Protein AF-A0A6G1RCJ3-F1 (afdb_monomer_lite)

Radius of gyration: 14.5 Å; chains: 1; bounding box: 41×29×39 Å

Secondary structure (DSSP, 8-state):
----THHHHHHHHHHHTTTTTT-----HHHHHHHHHSTTT-HHHHHHHHHHHS-HHHHTTGGGSPPPPHHHHHHHHHHHHHHHHHHHHTSS-HHHHHHHTT--THHHHHH-SS-HHHHS-GGGS-HHHHHHHHHHHHHH-

Foldseek 3Di:
DPDLPLLVVLLVLCCVCCVQLVADDRDSVLSLVCLQPVQPRPNNLSLLQSLLDDSVCRVVVVVDDRDHLVRSQVSLLVVLQVLLVQLVVDPHSCVSCVVQLHHSVLCVVCDNDHVCVPDGSNPDDSSNNSSSSSRSSSRD

InterPro domains:
  IPR040214 Uncharacterized bromodomain-containing protein 10 [PTHR31095] (1-140)
  IPR056522 Uncharacterized bromodomain-containing protein 10, helical domain [PF23450] (6-139)

Sequence (140 aa):
METMWEIPAIGHFLCLAQQILNLPEIVFYELERCLLMPQCNVFLSKIMTSLLSPPHRRSTLHRRPTLSYRSWEAALRQKVQHWYTVVGQTDNPNSSAEKLGLCPQFFKVLGEVNPLEEKPFHELPFYQKVWLLKGLCDFV

Organism: NCBI:txid2861861

Structure (mmCIF, N/CA/C/O backbone):
data_AF-A0A6G1RCJ3-F1
#
_entry.id   AF-A0A6G1RCJ3-F1
#
loop_
_atom_site.group_PDB
_atom_site.id
_atom_site.type_symbol
_atom_site.label_atom_id
_atom_site.label_alt_id
_atom_site.label_comp_id
_atom_site.label_asym_id
_atom_site.label_entity_id
_atom_site.label_seq_id
_atom_site.pdbx_PDB_ins_code
_atom_site.Cartn_x
_atom_site.Cartn_y
_atom_site.Cartn_z
_atom_site.occupancy
_atom_site.B_iso_or_equiv
_atom_site.auth_seq_id
_atom_site.auth_comp_id
_atom_site.auth_asym_id
_atom_site.auth_atom_id
_atom_site.pdbx_PDB_model_num
ATOM 1 N N . MET A 1 1 ? -21.319 0.478 -8.647 1.00 47.25 1 MET A N 1
ATOM 2 C CA . MET A 1 1 ? -19.854 0.580 -8.524 1.00 47.25 1 MET A CA 1
ATOM 3 C C . MET A 1 1 ? -19.591 2.018 -8.119 1.00 47.25 1 MET A C 1
ATOM 5 O O . MET A 1 1 ? -19.835 2.900 -8.930 1.00 47.25 1 MET A O 1
ATOM 9 N N . GLU A 1 2 ? -19.283 2.275 -6.847 1.00 58.97 2 GLU A N 1
ATOM 10 C CA . GLU A 1 2 ? -18.823 3.610 -6.444 1.00 58.97 2 GLU A CA 1
ATOM 11 C C . GLU A 1 2 ? -17.524 3.909 -7.203 1.00 58.97 2 GLU A C 1
ATOM 13 O O . GLU A 1 2 ? -16.704 3.014 -7.417 1.00 58.97 2 GLU A O 1
ATOM 18 N N . THR A 1 3 ? -17.375 5.133 -7.699 1.00 70.06 3 THR A N 1
ATOM 19 C CA . THR A 1 3 ? -16.201 5.553 -8.473 1.00 70.06 3 THR A CA 1
ATOM 20 C C . THR A 1 3 ? -14.939 5.461 -7.615 1.00 70.06 3 THR A C 1
ATOM 22 O O . THR A 1 3 ? -14.844 6.155 -6.606 1.00 70.06 3 THR A O 1
ATOM 25 N N . MET A 1 4 ? -13.973 4.633 -8.021 1.00 86.31 4 MET A N 1
ATOM 26 C CA . MET A 1 4 ? -12.714 4.415 -7.299 1.00 86.31 4 MET A CA 1
ATOM 27 C C . MET A 1 4 ? -11.625 5.367 -7.806 1.00 86.31 4 MET A C 1
ATOM 29 O O . MET A 1 4 ? -10.762 4.990 -8.600 1.00 86.31 4 MET A O 1
ATOM 33 N N . TRP A 1 5 ? -11.699 6.627 -7.377 1.00 91.50 5 TRP A N 1
ATOM 34 C CA . TRP A 1 5 ? -10.781 7.699 -7.789 1.00 91.50 5 TRP A CA 1
ATOM 35 C C . TRP A 1 5 ? -9.335 7.484 -7.320 1.00 91.50 5 TRP A C 1
ATOM 37 O O . TRP A 1 5 ? -8.407 8.105 -7.836 1.00 91.50 5 TRP A O 1
ATOM 47 N N . GLU A 1 6 ? -9.118 6.568 -6.382 1.00 94.62 6 GLU A N 1
ATOM 48 C CA . GLU A 1 6 ? -7.803 6.227 -5.856 1.00 94.62 6 GLU A CA 1
ATOM 49 C C . GLU A 1 6 ? -6.928 5.542 -6.910 1.00 94.62 6 GLU A C 1
ATOM 51 O O . GLU A 1 6 ? -5.726 5.782 -6.937 1.00 94.62 6 GLU A O 1
ATOM 56 N N . ILE A 1 7 ? -7.502 4.739 -7.812 1.00 94.44 7 ILE A N 1
ATOM 57 C CA . ILE A 1 7 ? -6.744 4.062 -8.876 1.00 94.44 7 ILE A CA 1
ATOM 58 C C . ILE A 1 7 ? -6.084 5.065 -9.828 1.00 94.44 7 ILE A C 1
ATOM 60 O O . ILE A 1 7 ? -4.861 4.996 -9.989 1.00 94.44 7 ILE A O 1
ATOM 64 N N . PRO A 1 8 ? -6.818 6.013 -10.449 1.00 94.06 8 PRO A N 1
ATOM 65 C CA . PRO A 1 8 ? -6.182 6.996 -11.311 1.00 94.06 8 PRO A CA 1
ATOM 66 C C . PRO A 1 8 ? -5.205 7.894 -10.544 1.00 94.06 8 PRO A C 1
ATOM 68 O O . PRO A 1 8 ? -4.164 8.247 -11.096 1.00 94.06 8 PRO A O 1
ATOM 71 N N . ALA A 1 9 ? -5.476 8.206 -9.271 1.00 94.88 9 ALA A N 1
ATOM 72 C CA . ALA A 1 9 ? -4.553 8.967 -8.429 1.00 94.88 9 ALA A CA 1
ATOM 73 C C . ALA A 1 9 ? -3.231 8.215 -8.177 1.00 94.88 9 ALA A C 1
ATOM 75 O O . ALA A 1 9 ? -2.159 8.793 -8.358 1.00 94.88 9 ALA A O 1
ATOM 76 N N . ILE A 1 10 ? -3.296 6.922 -7.829 1.00 96.88 10 ILE A N 1
ATOM 77 C CA . ILE A 1 10 ? -2.122 6.047 -7.695 1.00 96.88 10 ILE A CA 1
ATOM 78 C C . ILE A 1 10 ? -1.356 6.001 -9.017 1.00 96.88 10 ILE A C 1
ATOM 80 O O . ILE A 1 10 ? -0.151 6.231 -9.029 1.00 96.88 10 ILE A O 1
ATOM 84 N N . GLY A 1 11 ? -2.040 5.725 -10.131 1.00 96.19 11 GLY A N 1
ATOM 85 C CA . GLY A 1 11 ? -1.405 5.632 -11.445 1.00 96.19 11 GLY A CA 1
ATOM 86 C C . GLY A 1 11 ? -0.667 6.917 -11.816 1.00 96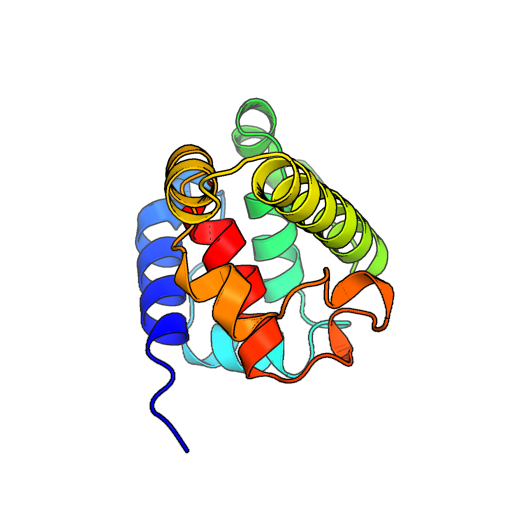.19 11 GLY A C 1
ATOM 87 O O . GLY A 1 11 ? 0.504 6.871 -12.181 1.00 96.19 11 GLY A O 1
ATOM 88 N N . HIS A 1 12 ? -1.312 8.070 -11.629 1.00 96.12 12 HIS A N 1
ATOM 89 C CA . HIS A 1 12 ? -0.706 9.375 -11.879 1.00 96.12 12 HIS A CA 1
ATOM 90 C C . HIS A 1 12 ? 0.527 9.627 -10.999 1.00 96.12 12 HIS A C 1
ATOM 92 O O . HIS A 1 12 ? 1.570 10.035 -11.510 1.00 96.12 12 HIS A O 1
ATOM 98 N N . PHE A 1 13 ? 0.449 9.329 -9.698 1.00 96.75 13 PHE A N 1
ATOM 99 C CA . PHE A 1 13 ? 1.603 9.428 -8.804 1.00 96.75 13 PHE A CA 1
ATOM 100 C C . PHE A 1 13 ? 2.761 8.534 -9.263 1.00 96.75 13 PHE A C 1
ATOM 102 O O . PHE A 1 13 ? 3.892 9.005 -9.367 1.00 96.75 13 PHE A O 1
ATOM 109 N N . LEU A 1 14 ? 2.490 7.263 -9.575 1.00 96.69 14 LEU A N 1
ATOM 110 C CA . LEU A 1 14 ? 3.521 6.321 -10.013 1.00 96.69 14 LEU A CA 1
ATOM 111 C C . LEU A 1 14 ? 4.179 6.773 -11.325 1.00 96.69 14 LEU A C 1
ATOM 113 O O . LEU A 1 14 ? 5.391 6.622 -11.457 1.00 96.69 14 LEU A O 1
ATOM 117 N N . CYS A 1 15 ? 3.422 7.375 -12.253 1.00 95.88 15 CYS A N 1
ATOM 118 C CA . CYS A 1 15 ? 3.976 7.992 -13.462 1.00 95.88 15 CYS A CA 1
ATOM 119 C C . CYS A 1 15 ? 4.944 9.135 -13.124 1.00 95.88 15 CYS A C 1
ATOM 121 O O . CYS A 1 15 ? 6.061 9.173 -13.639 1.00 95.88 15 CYS A O 1
ATOM 123 N N . LEU A 1 16 ? 4.541 10.054 -12.239 1.00 95.69 16 LEU A N 1
ATOM 124 C CA . LEU A 1 16 ? 5.373 11.194 -11.836 1.00 95.69 16 LEU A CA 1
ATOM 125 C C . LEU A 1 16 ? 6.630 10.754 -11.072 1.00 95.69 16 LEU A C 1
ATOM 127 O O . LEU A 1 16 ? 7.712 11.303 -11.270 1.00 95.69 16 LEU A O 1
ATOM 131 N N . ALA A 1 17 ? 6.498 9.743 -10.217 1.00 94.06 17 ALA A N 1
ATOM 132 C CA . ALA A 1 17 ? 7.571 9.240 -9.369 1.00 94.06 17 ALA A CA 1
ATOM 133 C C . ALA A 1 17 ? 8.416 8.136 -10.034 1.00 94.06 17 ALA A C 1
ATOM 135 O O . ALA A 1 17 ? 9.347 7.624 -9.409 1.00 94.06 17 ALA A O 1
ATOM 136 N N . GLN A 1 18 ? 8.134 7.774 -11.292 1.00 92.75 18 GLN A N 1
ATOM 137 C CA . GLN A 1 18 ? 8.687 6.594 -11.967 1.00 92.75 18 GLN A CA 1
ATOM 138 C C . GLN A 1 18 ? 10.218 6.523 -11.903 1.00 92.75 18 GLN A C 1
ATOM 140 O O . GLN A 1 18 ? 10.777 5.473 -11.583 1.00 92.75 18 GLN A O 1
ATOM 145 N N . GLN A 1 19 ? 10.904 7.640 -12.166 1.00 89.94 19 GLN A N 1
ATOM 146 C CA . GLN A 1 19 ? 12.370 7.696 -12.148 1.00 89.94 19 GLN A CA 1
ATOM 147 C C . GLN A 1 19 ? 12.938 7.506 -10.736 1.00 89.94 19 GLN A C 1
ATOM 149 O O . GLN A 1 19 ? 13.851 6.707 -10.536 1.00 89.94 19 GLN A O 1
ATOM 154 N N . ILE A 1 20 ? 12.374 8.203 -9.747 1.00 90.25 20 ILE A N 1
ATOM 155 C CA . ILE A 1 20 ? 12.843 8.172 -8.351 1.00 90.25 20 ILE A CA 1
ATOM 156 C C . ILE A 1 20 ? 12.571 6.801 -7.717 1.00 90.25 20 ILE A C 1
ATOM 158 O O . ILE A 1 20 ? 13.372 6.295 -6.930 1.00 90.25 20 ILE A O 1
ATOM 162 N N . LEU A 1 21 ? 11.451 6.182 -8.088 1.00 91.31 21 LEU A N 1
ATOM 163 C CA . LEU A 1 21 ? 11.044 4.859 -7.635 1.00 91.31 21 LEU A CA 1
ATOM 164 C C . LEU A 1 21 ? 11.627 3.725 -8.495 1.00 91.31 21 LEU A C 1
ATOM 166 O O . LEU A 1 21 ? 11.394 2.558 -8.184 1.00 91.31 21 LEU A O 1
ATOM 170 N N . ASN A 1 22 ? 12.399 4.021 -9.544 1.00 89.88 22 ASN A N 1
ATOM 171 C CA . ASN A 1 22 ? 12.962 3.013 -10.448 1.00 89.88 22 ASN A CA 1
ATOM 172 C C . ASN A 1 22 ? 11.889 2.016 -10.951 1.00 89.88 22 ASN A C 1
ATOM 174 O O . ASN A 1 22 ? 12.066 0.794 -10.899 1.00 89.88 22 ASN A O 1
ATOM 178 N N . LEU A 1 23 ? 10.739 2.551 -11.365 1.00 91.44 23 LEU A N 1
ATOM 179 C CA . LEU A 1 23 ? 9.590 1.780 -11.838 1.00 91.44 23 LEU A CA 1
ATOM 180 C C . LEU A 1 23 ? 9.634 1.592 -13.363 1.00 91.44 23 LEU A C 1
ATOM 182 O O . LEU A 1 23 ? 10.205 2.425 -14.070 1.00 91.44 23 LEU A O 1
ATOM 186 N N . PRO A 1 24 ? 9.039 0.501 -13.885 1.00 87.69 24 PRO A N 1
ATOM 187 C CA . PRO A 1 24 ? 8.760 0.385 -15.314 1.00 87.69 24 PRO A CA 1
ATOM 188 C C . PRO A 1 24 ? 7.698 1.407 -15.745 1.00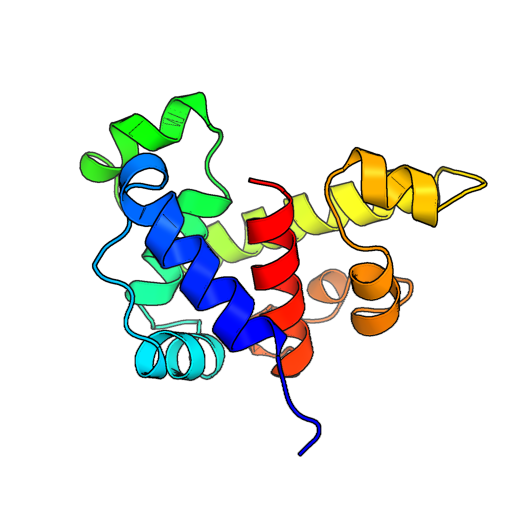 87.69 24 PRO A C 1
ATOM 190 O O . PRO A 1 24 ? 7.091 2.063 -14.900 1.00 87.69 24 PRO A O 1
ATOM 193 N N . GLU A 1 25 ? 7.445 1.482 -17.052 1.00 91.12 25 GLU A N 1
ATOM 194 C CA . GLU A 1 25 ? 6.306 2.225 -17.595 1.00 91.12 25 GLU A CA 1
ATOM 195 C C . GLU A 1 25 ? 5.002 1.812 -16.898 1.00 91.12 25 GLU A C 1
ATOM 197 O O . GLU A 1 25 ? 4.709 0.621 -16.742 1.00 91.12 25 GLU A O 1
ATOM 202 N N . ILE A 1 26 ? 4.244 2.804 -16.434 1.00 92.25 26 ILE A N 1
ATOM 203 C CA . ILE A 1 26 ? 2.994 2.583 -15.711 1.00 92.25 26 ILE A CA 1
ATOM 204 C C . ILE A 1 26 ? 1.844 2.481 -16.702 1.00 92.25 26 ILE A C 1
ATOM 206 O O . ILE A 1 26 ? 1.476 3.444 -17.373 1.00 92.25 26 ILE A O 1
ATOM 210 N N . VAL A 1 27 ? 1.230 1.305 -16.740 1.00 88.62 27 VAL A N 1
ATOM 211 C CA . VAL A 1 27 ? 0.097 1.016 -17.609 1.00 88.62 27 VAL A CA 1
ATOM 212 C C . VAL A 1 27 ? -1.164 0.885 -16.752 1.00 88.62 27 VAL A C 1
ATOM 214 O O . VAL A 1 27 ? -1.279 -0.025 -15.934 1.00 88.62 27 VAL A O 1
ATOM 217 N N . PHE A 1 28 ? -2.127 1.799 -16.917 1.00 85.81 28 PHE A N 1
ATOM 218 C CA . PHE A 1 28 ? -3.286 1.913 -16.013 1.00 85.81 28 PHE A CA 1
ATOM 219 C C . PHE A 1 28 ? -4.143 0.640 -15.953 1.00 85.81 28 PHE A C 1
ATOM 221 O O . PHE A 1 28 ? -4.519 0.215 -14.864 1.00 85.81 28 PHE A O 1
ATOM 228 N N . TYR A 1 29 ? -4.385 -0.030 -17.085 1.00 86.94 29 TYR A N 1
ATOM 229 C CA . TYR A 1 29 ? -5.129 -1.297 -17.070 1.00 86.94 29 TYR A CA 1
ATOM 230 C C . TYR A 1 29 ? -4.363 -2.408 -16.327 1.00 86.94 29 TYR A C 1
ATOM 232 O O . TYR A 1 29 ? -4.966 -3.311 -15.744 1.00 86.94 29 TYR A O 1
ATOM 240 N N . GLU A 1 30 ? -3.024 -2.366 -16.324 1.00 89.75 30 GLU A N 1
ATOM 241 C CA . GLU A 1 30 ? -2.215 -3.321 -15.566 1.00 89.75 30 GLU A CA 1
ATOM 242 C C . GLU A 1 30 ? -2.245 -3.036 -14.070 1.00 89.75 30 GLU A C 1
ATOM 244 O O . GLU A 1 30 ? -2.199 -3.986 -13.291 1.00 89.75 30 GLU A O 1
ATOM 249 N N . LEU A 1 31 ? -2.372 -1.768 -13.668 1.00 91.25 31 LEU A N 1
ATOM 250 C CA . LEU A 1 31 ? -2.516 -1.372 -12.268 1.00 91.25 31 LEU A CA 1
ATOM 251 C C . LEU A 1 31 ? -3.787 -1.961 -11.640 1.00 91.25 31 LEU A C 1
ATOM 253 O O . LEU A 1 31 ? -3.737 -2.512 -10.544 1.00 91.25 31 LEU A O 1
ATOM 257 N N . GLU A 1 32 ? -4.916 -1.918 -12.345 1.00 91.56 32 GLU A N 1
ATOM 258 C CA . GLU A 1 32 ? -6.156 -2.542 -11.865 1.00 91.56 32 GLU A CA 1
ATOM 259 C C . GLU A 1 32 ? -6.023 -4.069 -11.815 1.00 91.56 32 GLU A C 1
ATOM 261 O O . GLU A 1 32 ? -6.315 -4.715 -10.803 1.00 91.56 32 GLU A O 1
ATOM 266 N N . ARG A 1 33 ? -5.508 -4.659 -12.902 1.00 92.31 33 ARG A N 1
ATOM 267 C CA . ARG A 1 33 ? -5.349 -6.111 -13.043 1.00 92.31 33 ARG A CA 1
ATOM 268 C C . ARG A 1 33 ? -4.396 -6.701 -12.004 1.00 92.31 33 ARG A C 1
ATOM 270 O O . ARG A 1 33 ? -4.616 -7.817 -11.530 1.00 92.31 33 ARG A O 1
ATOM 277 N N . CYS A 1 34 ? -3.337 -5.981 -11.636 1.00 94.88 34 CYS A N 1
ATOM 278 C CA . CYS A 1 34 ? -2.334 -6.487 -10.705 1.00 94.88 34 CYS A CA 1
ATOM 279 C C . CYS A 1 34 ? -2.868 -6.619 -9.272 1.00 94.88 34 CYS A C 1
ATOM 281 O O . CYS A 1 34 ? -2.465 -7.536 -8.558 1.00 94.88 34 CYS A O 1
ATOM 283 N N . LEU A 1 35 ? -3.837 -5.786 -8.884 1.00 94.88 35 LEU A N 1
ATOM 284 C CA . LEU A 1 35 ? -4.505 -5.847 -7.582 1.00 94.88 35 LEU A CA 1
ATOM 285 C C . LEU A 1 35 ? -5.559 -6.967 -7.499 1.00 94.88 35 LEU A C 1
ATOM 287 O O . LEU A 1 35 ? -5.859 -7.453 -6.405 1.00 94.88 35 LEU A O 1
ATOM 291 N N . LEU A 1 36 ? -6.083 -7.430 -8.640 1.00 94.38 36 LEU A N 1
ATOM 292 C CA . LEU A 1 36 ? -6.957 -8.608 -8.703 1.00 94.38 36 LEU A CA 1
ATOM 293 C C . LEU A 1 36 ? -6.181 -9.916 -8.495 1.00 94.38 36 LEU A C 1
ATOM 295 O O . LEU A 1 36 ? -6.685 -10.826 -7.842 1.00 94.38 36 LEU A O 1
ATOM 299 N N . MET A 1 37 ? -4.946 -10.004 -9.003 1.00 94.88 37 MET A N 1
ATOM 300 C CA . MET A 1 37 ? -4.107 -11.212 -8.930 1.00 94.88 37 MET A CA 1
ATOM 301 C C . MET A 1 37 ? -2.704 -10.923 -8.361 1.00 94.88 37 MET A C 1
ATOM 303 O O . MET A 1 37 ? -1.694 -11.131 -9.040 1.00 94.88 37 MET A O 1
ATOM 307 N N . PRO A 1 38 ? -2.594 -10.470 -7.099 1.00 95.81 38 PRO A N 1
ATOM 308 C CA . PRO A 1 38 ? -1.348 -9.911 -6.573 1.00 95.81 38 PRO A CA 1
ATOM 309 C C . PRO A 1 38 ? -0.231 -10.942 -6.344 1.00 95.81 38 PRO A C 1
ATOM 311 O O . PRO A 1 38 ? 0.939 -10.576 -6.293 1.00 95.81 38 PRO A O 1
ATOM 314 N N . GLN A 1 39 ? -0.561 -12.232 -6.217 1.00 96.38 39 GLN A N 1
ATOM 315 C CA . GLN A 1 39 ? 0.408 -13.288 -5.887 1.00 96.38 39 GLN A CA 1
ATOM 316 C C . GLN A 1 39 ? 1.379 -13.635 -7.018 1.00 96.38 39 GLN A C 1
ATOM 318 O O . GLN A 1 39 ? 2.502 -14.057 -6.751 1.00 96.38 39 GLN A O 1
ATOM 323 N N . CYS A 1 40 ? 0.953 -13.473 -8.269 1.00 91.31 40 CYS A N 1
ATOM 324 C CA . CYS A 1 40 ? 1.724 -13.864 -9.450 1.00 91.31 40 CYS A CA 1
ATOM 325 C C . CYS A 1 40 ? 2.102 -12.674 -10.343 1.00 91.31 40 CYS A C 1
ATOM 327 O O . CYS A 1 40 ? 2.733 -12.857 -11.383 1.00 91.31 40 CYS A O 1
ATOM 329 N N . ASN A 1 41 ? 1.733 -11.449 -9.958 1.00 94.75 41 ASN A N 1
ATOM 330 C CA . ASN A 1 41 ? 1.919 -10.283 -10.805 1.00 94.75 41 ASN A CA 1
ATOM 331 C C . ASN A 1 41 ? 3.284 -9.606 -10.572 1.00 94.75 41 ASN A C 1
ATOM 333 O O . ASN A 1 41 ? 3.517 -8.940 -9.563 1.00 94.75 41 ASN A O 1
ATOM 337 N N . VAL A 1 42 ? 4.178 -9.737 -11.556 1.00 93.62 42 VAL A N 1
ATOM 338 C CA . VAL A 1 42 ? 5.534 -9.159 -11.519 1.00 93.62 42 VAL A CA 1
ATOM 339 C C . VAL A 1 42 ? 5.515 -7.626 -11.486 1.00 93.62 42 VAL A C 1
ATOM 341 O O . VAL A 1 42 ? 6.373 -7.020 -10.842 1.00 93.62 42 VAL A O 1
ATOM 344 N N . PHE A 1 43 ? 4.547 -6.989 -12.151 1.00 94.44 43 PHE A N 1
ATOM 345 C CA . PHE A 1 43 ? 4.396 -5.533 -12.149 1.00 94.44 43 PHE A CA 1
ATOM 346 C C . PHE A 1 43 ? 4.087 -5.013 -10.737 1.00 94.44 43 PHE A C 1
ATOM 348 O O . PHE A 1 43 ? 4.800 -4.137 -10.244 1.00 94.44 43 PHE A O 1
ATOM 355 N N . LEU A 1 44 ? 3.143 -5.639 -10.024 1.00 96.56 44 LEU A N 1
ATOM 356 C CA . LEU A 1 44 ? 2.879 -5.311 -8.620 1.00 96.56 44 LEU A CA 1
ATOM 357 C C . LEU A 1 44 ? 4.102 -5.572 -7.738 1.00 96.56 44 LEU A C 1
ATOM 359 O O . LEU A 1 44 ? 4.451 -4.721 -6.926 1.00 96.56 44 LEU A O 1
ATOM 363 N N . SER A 1 45 ? 4.800 -6.698 -7.915 1.00 96.00 45 SER A N 1
ATOM 364 C CA . SER A 1 45 ? 6.028 -6.971 -7.156 1.00 96.00 45 SER A CA 1
ATOM 365 C C . SER A 1 45 ? 7.077 -5.869 -7.323 1.00 96.00 45 SER A C 1
ATOM 367 O O . SER A 1 45 ? 7.716 -5.499 -6.338 1.00 96.00 45 SER A O 1
ATOM 369 N N . LYS A 1 46 ? 7.250 -5.301 -8.526 1.00 95.00 46 LYS A N 1
ATOM 370 C CA . LYS A 1 46 ? 8.160 -4.163 -8.761 1.00 95.00 46 LYS A CA 1
ATOM 371 C C . LYS A 1 46 ? 7.709 -2.910 -8.009 1.00 95.00 46 LYS A C 1
ATOM 373 O O . LYS A 1 46 ? 8.527 -2.310 -7.312 1.00 95.00 46 LYS A O 1
ATOM 378 N N . ILE A 1 47 ? 6.421 -2.569 -8.097 1.00 96.00 47 ILE A N 1
ATOM 379 C CA . ILE A 1 47 ? 5.832 -1.431 -7.377 1.00 96.00 47 ILE A CA 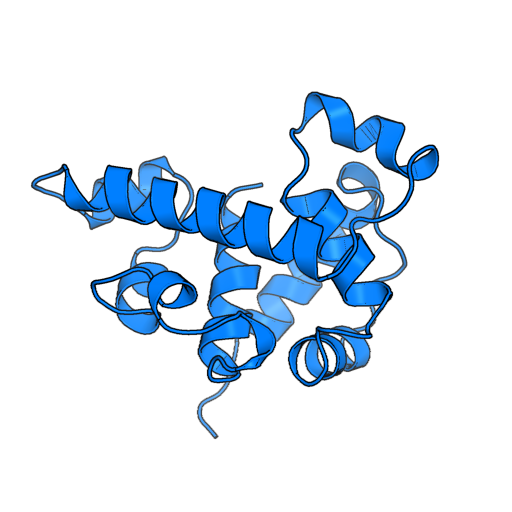1
ATOM 380 C C . ILE A 1 47 ? 6.041 -1.591 -5.867 1.00 96.00 47 ILE A C 1
ATOM 382 O O . ILE A 1 47 ? 6.653 -0.732 -5.235 1.00 96.00 47 ILE A O 1
ATOM 386 N N . MET A 1 48 ? 5.630 -2.725 -5.298 1.00 97.38 48 MET A N 1
ATOM 387 C CA . MET A 1 48 ? 5.725 -2.985 -3.859 1.00 97.38 48 MET A CA 1
ATOM 388 C C . MET A 1 48 ? 7.174 -3.003 -3.370 1.00 97.38 48 MET A C 1
ATOM 390 O O . MET A 1 48 ? 7.473 -2.438 -2.322 1.00 97.38 48 MET A O 1
ATOM 394 N N . THR A 1 49 ? 8.094 -3.589 -4.145 1.00 96.06 49 THR A N 1
ATOM 395 C CA . THR A 1 49 ? 9.533 -3.559 -3.831 1.00 96.06 49 THR A CA 1
ATOM 396 C C . THR A 1 49 ? 10.037 -2.124 -3.723 1.00 96.06 49 THR A C 1
ATOM 398 O O . THR A 1 49 ? 10.778 -1.813 -2.793 1.00 96.06 49 THR A O 1
ATOM 401 N N . SER A 1 50 ? 9.631 -1.243 -4.638 1.00 95.38 50 SER A N 1
ATOM 402 C CA . SER A 1 50 ? 10.068 0.150 -4.623 1.00 95.38 50 SER A CA 1
ATOM 403 C C . SER A 1 50 ? 9.475 0.952 -3.463 1.00 95.38 50 SER A C 1
ATOM 405 O O . SER A 1 50 ? 10.223 1.542 -2.679 1.00 95.38 50 SER A O 1
ATOM 407 N N . LEU A 1 51 ? 8.148 0.906 -3.298 1.00 96.31 51 LEU A N 1
ATOM 408 C CA . LEU A 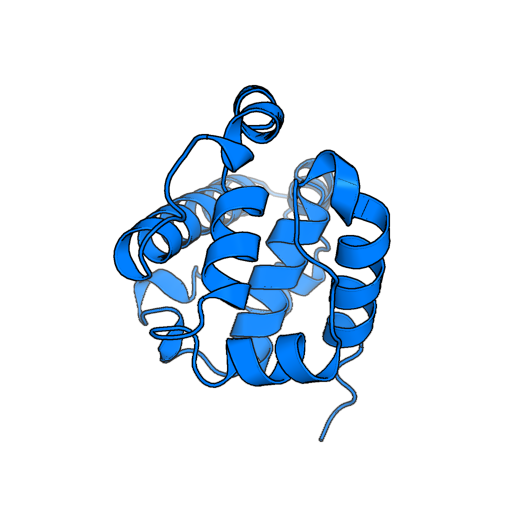1 51 ? 7.431 1.677 -2.278 1.00 96.31 51 LEU A CA 1
ATOM 409 C C . LEU A 1 51 ? 7.832 1.270 -0.849 1.00 96.31 51 LEU A C 1
ATOM 411 O O . LEU A 1 51 ? 7.983 2.124 0.023 1.00 96.31 51 LEU A O 1
ATOM 415 N N . LEU A 1 52 ? 8.054 -0.027 -0.609 1.00 96.00 52 LEU A N 1
ATOM 416 C CA . LEU A 1 52 ? 8.439 -0.555 0.706 1.00 96.00 52 LEU A CA 1
ATOM 417 C C . LEU A 1 52 ? 9.947 -0.468 0.979 1.00 96.00 52 LEU A C 1
ATOM 419 O O . LEU A 1 52 ? 10.379 -0.678 2.115 1.00 96.00 52 LEU A O 1
ATOM 423 N N . SER A 1 53 ? 10.764 -0.161 -0.032 1.00 93.06 53 SER A N 1
ATOM 424 C CA . SER A 1 53 ? 12.201 0.013 0.164 1.00 93.06 53 SER A CA 1
ATOM 425 C C . SER A 1 53 ? 12.514 1.371 0.801 1.00 93.06 53 SER A C 1
ATOM 427 O O . SER A 1 53 ? 11.976 2.393 0.365 1.00 93.06 53 SER A O 1
ATOM 429 N N . PRO A 1 54 ? 13.440 1.425 1.781 1.00 88.56 54 PRO A N 1
ATOM 430 C CA . PRO A 1 54 ? 13.914 2.688 2.338 1.00 88.56 54 PRO A CA 1
ATOM 431 C C . PRO A 1 54 ? 14.473 3.620 1.247 1.00 88.56 54 PRO A C 1
ATOM 433 O O . PRO A 1 54 ? 15.157 3.115 0.349 1.00 88.56 54 PRO A O 1
ATOM 436 N N . PRO A 1 55 ? 14.296 4.955 1.345 1.00 86.50 55 PRO A N 1
ATOM 437 C CA . PRO A 1 55 ? 14.710 5.905 0.304 1.00 86.50 55 PRO A CA 1
ATOM 438 C C . PRO A 1 55 ? 16.163 5.731 -0.161 1.00 86.50 55 PRO A C 1
ATOM 440 O O . PRO A 1 55 ? 16.430 5.635 -1.356 1.00 86.50 55 PRO A O 1
ATOM 443 N N . HIS A 1 56 ? 17.097 5.555 0.779 1.00 85.00 56 HIS A N 1
ATOM 444 C CA . HIS A 1 56 ? 18.525 5.363 0.495 1.00 85.00 56 HIS A CA 1
ATOM 445 C C . HIS A 1 56 ? 18.852 4.069 -0.276 1.00 85.00 56 HIS A C 1
ATOM 447 O O . HIS A 1 56 ? 19.949 3.939 -0.811 1.00 85.00 56 HIS A O 1
ATOM 453 N N . ARG A 1 57 ? 17.933 3.093 -0.335 1.00 84.44 57 ARG A N 1
ATOM 454 C CA . ARG A 1 57 ? 18.115 1.843 -1.096 1.00 84.44 57 ARG A CA 1
ATOM 455 C C . ARG A 1 57 ? 17.478 1.887 -2.484 1.00 84.44 57 ARG A C 1
ATOM 457 O O . ARG A 1 57 ? 17.863 1.070 -3.323 1.00 84.44 57 ARG A O 1
ATOM 464 N N . ARG A 1 58 ? 16.553 2.825 -2.741 1.00 86.12 58 ARG A N 1
ATOM 465 C CA . ARG A 1 58 ? 15.752 2.886 -3.980 1.00 86.12 58 ARG A CA 1
ATOM 466 C C . ARG A 1 58 ? 16.620 3.039 -5.235 1.00 86.12 58 ARG A C 1
ATOM 468 O O . ARG A 1 58 ? 16.410 2.327 -6.212 1.00 86.12 58 ARG A O 1
ATOM 475 N N . SER A 1 59 ? 17.681 3.846 -5.168 1.00 80.19 59 SER A N 1
ATOM 476 C CA . SER A 1 59 ? 18.618 4.076 -6.284 1.00 80.19 59 SER A CA 1
ATOM 477 C C . SER A 1 59 ? 19.348 2.815 -6.768 1.00 80.19 59 SER A C 1
ATOM 479 O O . SER A 1 59 ? 19.779 2.747 -7.916 1.00 80.19 59 SER A O 1
ATOM 481 N N . THR A 1 60 ? 19.467 1.788 -5.920 1.00 84.00 60 THR A N 1
ATOM 482 C CA . THR A 1 60 ? 20.163 0.529 -6.242 1.00 84.00 60 THR A CA 1
ATOM 483 C C . THR A 1 60 ? 19.222 -0.625 -6.585 1.00 84.00 60 THR A C 1
ATOM 485 O O . THR A 1 60 ? 19.689 -1.744 -6.805 1.00 84.00 60 THR A O 1
ATOM 488 N N . LEU A 1 61 ? 17.907 -0.383 -6.652 1.00 85.69 61 LEU A N 1
ATOM 489 C CA . LEU A 1 61 ? 16.914 -1.434 -6.897 1.00 85.69 61 LEU A CA 1
ATOM 490 C C . LEU A 1 61 ? 17.089 -2.128 -8.247 1.00 85.69 61 LEU A C 1
ATOM 492 O O . LEU A 1 61 ? 16.870 -3.33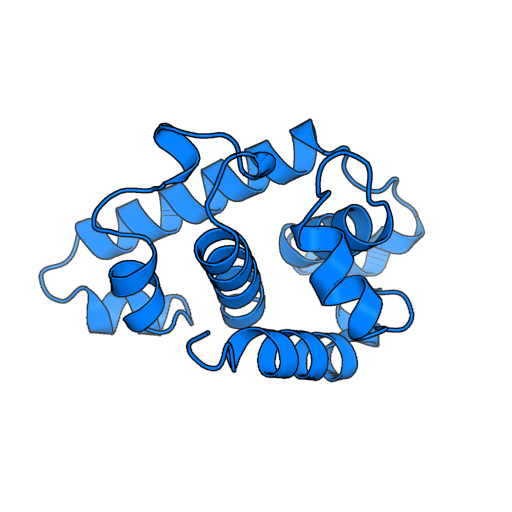0 -8.328 1.00 85.69 61 LEU A O 1
ATOM 496 N N . HIS A 1 62 ? 17.581 -1.425 -9.270 1.00 83.50 62 HIS A N 1
ATOM 497 C CA . HIS A 1 62 ? 17.903 -2.015 -10.575 1.00 83.50 62 HIS A CA 1
ATOM 498 C C . HIS A 1 62 ? 18.957 -3.139 -10.504 1.00 83.50 62 HIS A C 1
ATOM 500 O O . HIS A 1 62 ? 19.080 -3.918 -11.443 1.00 83.50 62 HIS A O 1
ATOM 506 N N . ARG A 1 63 ? 19.713 -3.243 -9.400 1.00 84.50 63 ARG A N 1
ATOM 507 C CA . ARG A 1 63 ? 20.732 -4.285 -9.169 1.00 84.50 63 ARG A CA 1
ATOM 508 C C . ARG A 1 63 ? 20.262 -5.397 -8.234 1.00 84.50 63 ARG A C 1
ATOM 510 O O . ARG A 1 63 ? 21.064 -6.252 -7.866 1.00 84.50 63 ARG A O 1
ATOM 517 N N . ARG A 1 64 ? 19.009 -5.362 -7.775 1.00 83.94 64 ARG A N 1
ATOM 518 C CA . ARG A 1 64 ? 18.477 -6.294 -6.777 1.00 83.94 64 ARG A CA 1
ATOM 519 C C . ARG A 1 64 ? 17.261 -7.038 -7.319 1.00 83.94 64 ARG A C 1
ATOM 521 O O . ARG A 1 64 ? 16.509 -6.482 -8.117 1.00 83.94 64 ARG A O 1
ATOM 528 N N . PRO A 1 65 ? 17.038 -8.284 -6.874 1.00 88.81 65 PRO A N 1
ATOM 529 C CA . PRO A 1 65 ? 15.813 -8.986 -7.209 1.00 88.81 65 PRO A CA 1
ATOM 530 C C . PRO A 1 65 ? 14.605 -8.265 -6.602 1.00 88.81 65 PRO A C 1
ATOM 532 O O . PRO A 1 65 ? 14.665 -7.742 -5.486 1.00 88.81 65 PRO A O 1
ATOM 535 N N . THR A 1 66 ? 13.494 -8.272 -7.335 1.00 93.38 66 THR A N 1
ATOM 536 C CA . THR A 1 66 ? 12.192 -7.852 -6.812 1.00 93.38 66 THR A CA 1
ATOM 537 C C . THR A 1 66 ? 11.772 -8.766 -5.666 1.00 93.38 66 THR A C 1
ATOM 539 O O . THR A 1 66 ? 11.985 -9.979 -5.729 1.00 93.38 66 THR A O 1
ATOM 542 N N . LEU A 1 67 ? 11.135 -8.206 -4.642 1.00 95.50 67 LEU A N 1
ATOM 543 C CA . LEU A 1 67 ? 10.588 -8.975 -3.533 1.00 95.50 67 LEU A CA 1
ATOM 544 C C . LEU A 1 67 ? 9.548 -9.987 -4.037 1.00 95.50 67 LEU A C 1
ATOM 546 O O . LEU A 1 67 ? 8.680 -9.670 -4.858 1.00 95.50 67 LEU A O 1
ATOM 550 N N . SER A 1 68 ? 9.617 -11.208 -3.501 1.00 96.88 68 SER A N 1
ATOM 551 C CA . SER A 1 68 ? 8.560 -12.206 -3.682 1.00 96.88 68 SER A CA 1
ATOM 552 C C . SER A 1 68 ? 7.248 -11.720 -3.057 1.00 96.88 68 SER A C 1
ATOM 554 O O . SER A 1 68 ? 7.283 -10.876 -2.158 1.00 96.88 68 SER A O 1
ATOM 556 N N . TYR A 1 69 ? 6.109 -12.296 -3.467 1.00 97.81 69 TYR A N 1
ATOM 557 C CA . TYR A 1 69 ? 4.805 -11.989 -2.864 1.00 97.81 69 TYR A CA 1
ATOM 558 C C . TYR A 1 69 ? 4.844 -12.033 -1.334 1.00 97.81 69 TYR A C 1
ATOM 560 O O . TYR A 1 69 ? 4.499 -11.062 -0.671 1.00 97.81 69 TYR A O 1
ATOM 568 N N . ARG A 1 70 ? 5.354 -13.134 -0.768 1.00 97.50 70 ARG A N 1
ATOM 569 C CA . ARG A 1 70 ? 5.445 -13.307 0.689 1.00 97.50 70 ARG A CA 1
ATOM 570 C C . ARG A 1 70 ? 6.331 -12.244 1.340 1.00 97.50 70 ARG A C 1
ATOM 572 O O . ARG A 1 70 ? 6.017 -11.766 2.422 1.00 97.50 70 ARG A O 1
ATOM 579 N N . SER A 1 71 ? 7.432 -11.876 0.686 1.00 97.81 71 SER A N 1
ATOM 580 C CA . SER A 1 71 ? 8.388 -10.908 1.226 1.00 97.81 71 SER A CA 1
ATOM 581 C C . SER A 1 71 ? 7.820 -9.491 1.257 1.00 97.81 71 SER A C 1
ATOM 583 O O . SER A 1 71 ? 7.933 -8.822 2.282 1.00 97.81 71 SER A O 1
ATOM 585 N N . TRP A 1 72 ? 7.217 -9.021 0.159 1.00 97.94 72 TRP A N 1
ATOM 586 C CA . TRP A 1 72 ? 6.634 -7.680 0.158 1.00 97.94 72 TRP A CA 1
ATOM 587 C C . TRP A 1 72 ? 5.356 -7.617 0.993 1.00 97.94 72 TRP A C 1
ATOM 589 O O . TRP A 1 72 ? 5.112 -6.594 1.622 1.00 97.94 72 TRP A O 1
ATOM 599 N N . GLU A 1 73 ? 4.565 -8.691 1.058 1.00 98.50 73 GLU A N 1
ATOM 600 C CA . GLU A 1 73 ? 3.338 -8.722 1.863 1.00 98.50 73 GLU A CA 1
ATOM 601 C C . GLU A 1 73 ? 3.650 -8.647 3.360 1.00 98.50 73 GLU A C 1
ATOM 603 O O . GLU A 1 73 ? 3.026 -7.863 4.073 1.00 98.50 73 GLU A O 1
ATOM 608 N N . ALA A 1 74 ? 4.684 -9.356 3.822 1.00 98.38 74 ALA A N 1
ATOM 609 C CA . ALA A 1 74 ? 5.142 -9.255 5.203 1.00 98.38 74 ALA A CA 1
ATOM 610 C C . ALA A 1 74 ? 5.649 -7.841 5.536 1.00 98.38 74 ALA A C 1
ATOM 612 O O . ALA A 1 74 ? 5.325 -7.298 6.594 1.00 98.38 74 ALA A O 1
ATOM 613 N N . ALA A 1 75 ? 6.404 -7.221 4.622 1.00 98.31 75 ALA A N 1
ATOM 614 C CA . ALA A 1 75 ? 6.872 -5.846 4.784 1.00 98.31 75 ALA A CA 1
ATOM 615 C C . ALA A 1 75 ? 5.708 -4.838 4.796 1.00 98.31 75 ALA A C 1
ATOM 617 O O . ALA A 1 75 ? 5.702 -3.923 5.620 1.00 98.31 75 ALA A O 1
ATOM 618 N N . LEU A 1 76 ? 4.697 -5.028 3.941 1.00 98.56 76 LEU A N 1
ATOM 619 C CA . LEU A 1 76 ? 3.467 -4.238 3.959 1.00 98.56 76 LEU A CA 1
ATOM 620 C C . LEU A 1 76 ? 2.738 -4.393 5.298 1.00 98.56 76 LEU A C 1
ATOM 622 O O . LEU A 1 76 ? 2.396 -3.384 5.907 1.00 98.56 76 LEU A O 1
ATOM 626 N N . ARG A 1 77 ? 2.545 -5.625 5.791 1.00 98.50 77 ARG A N 1
ATOM 627 C CA . ARG A 1 77 ? 1.893 -5.883 7.086 1.00 98.50 77 ARG A CA 1
ATOM 628 C C . ARG A 1 77 ? 2.590 -5.123 8.212 1.00 98.50 77 ARG A C 1
ATOM 630 O O . ARG A 1 77 ? 1.922 -4.427 8.968 1.00 98.50 77 ARG A O 1
ATOM 637 N N . GLN A 1 78 ? 3.918 -5.206 8.295 1.00 98.12 78 GLN A N 1
ATOM 638 C CA . GLN A 1 78 ? 4.699 -4.482 9.305 1.00 98.12 78 GLN A CA 1
ATOM 639 C C . GLN A 1 78 ? 4.556 -2.961 9.172 1.00 98.12 78 GLN A C 1
ATOM 641 O O . GLN A 1 78 ? 4.389 -2.262 10.171 1.00 98.12 78 GLN A O 1
ATOM 646 N N . LYS A 1 79 ? 4.599 -2.444 7.939 1.00 98.06 79 LYS A N 1
ATOM 647 C CA . LYS A 1 79 ? 4.460 -1.015 7.649 1.00 98.06 79 LYS A CA 1
ATOM 648 C C . LYS A 1 79 ? 3.102 -0.475 8.096 1.00 98.06 79 LYS A C 1
ATOM 650 O O . LYS A 1 79 ? 3.043 0.539 8.783 1.00 98.06 79 LYS A O 1
ATOM 655 N N . VAL A 1 80 ? 2.034 -1.174 7.727 1.00 98.19 80 VAL A N 1
ATOM 656 C CA . VAL A 1 80 ? 0.659 -0.795 8.060 1.00 98.19 80 VAL A CA 1
ATOM 657 C C . VAL A 1 80 ? 0.435 -0.919 9.564 1.00 98.19 80 VAL A C 1
ATOM 659 O O . VAL A 1 80 ? -0.104 0.007 10.161 1.00 98.19 80 VAL A O 1
ATOM 662 N N . GLN A 1 81 ? 0.944 -1.976 10.209 1.00 98.12 81 GLN A N 1
ATOM 663 C CA . GLN A 1 81 ? 0.868 -2.117 11.666 1.00 98.12 81 GLN A CA 1
ATOM 664 C C . GLN A 1 81 ? 1.472 -0.921 12.398 1.00 98.12 81 GLN A C 1
ATOM 666 O O . GLN A 1 81 ? 0.906 -0.412 13.367 1.00 98.12 81 GLN A O 1
ATOM 671 N N . HIS A 1 82 ? 2.632 -0.464 11.926 1.00 97.25 82 HIS A N 1
ATOM 672 C CA . HIS A 1 82 ? 3.289 0.706 12.482 1.00 97.25 82 HIS A CA 1
ATOM 673 C C . HIS A 1 82 ? 2.413 1.960 12.353 1.00 97.25 82 HIS A C 1
ATOM 675 O O . HIS A 1 82 ? 2.277 2.694 13.328 1.00 97.25 82 HIS A O 1
ATOM 681 N N . TRP A 1 83 ? 1.765 2.179 11.203 1.00 97.69 83 TRP A N 1
ATOM 682 C CA . TRP A 1 83 ? 0.837 3.300 11.026 1.00 97.69 83 TRP A CA 1
ATOM 683 C C . TRP A 1 83 ? -0.346 3.247 12.001 1.00 97.69 83 TRP A C 1
ATOM 685 O O . TRP A 1 83 ? -0.630 4.254 12.646 1.00 97.69 83 TRP A O 1
ATOM 695 N N . TYR A 1 84 ? -0.983 2.083 12.170 1.00 97.50 84 TYR A N 1
ATOM 696 C CA . TYR A 1 84 ? -2.071 1.908 13.145 1.00 97.50 84 TYR A CA 1
ATOM 697 C C . TYR A 1 84 ? -1.607 2.156 14.581 1.00 97.50 84 TYR A C 1
ATOM 699 O O . TYR A 1 84 ? -2.301 2.816 15.348 1.00 97.50 84 TYR A O 1
ATOM 707 N N . THR A 1 85 ? -0.407 1.691 14.934 1.00 96.81 85 THR A N 1
ATOM 708 C CA . THR A 1 85 ? 0.163 1.898 16.272 1.00 96.81 85 THR A CA 1
ATOM 709 C C . THR A 1 85 ? 0.403 3.383 16.547 1.00 96.81 85 THR A C 1
ATOM 711 O O . THR A 1 85 ? 0.020 3.876 17.601 1.00 96.81 85 THR A O 1
ATOM 714 N N . VAL A 1 86 ? 0.995 4.114 15.596 1.00 95.25 86 VAL A N 1
ATOM 715 C CA . VAL A 1 86 ? 1.255 5.556 15.744 1.00 95.25 86 VAL A CA 1
ATOM 716 C C . VAL A 1 86 ? -0.048 6.346 15.865 1.00 95.25 86 VAL A C 1
ATOM 718 O O . VAL A 1 86 ? -0.155 7.219 16.719 1.00 95.25 86 VAL A O 1
ATOM 721 N N . VAL A 1 87 ? -1.048 6.045 15.034 1.00 95.31 87 VAL A N 1
ATOM 722 C CA . VAL A 1 87 ? -2.324 6.775 15.033 1.00 95.31 87 VAL A CA 1
ATOM 723 C C . VAL A 1 87 ? -3.170 6.447 16.268 1.00 95.31 87 VAL A C 1
ATOM 725 O O . VAL A 1 87 ? -3.737 7.359 16.871 1.00 95.31 87 VAL A O 1
ATOM 728 N N . GLY A 1 88 ? -3.197 5.181 16.694 1.00 92.69 88 GLY A N 1
ATOM 729 C CA . GLY A 1 88 ? -3.960 4.712 17.856 1.00 92.69 88 GLY A CA 1
ATOM 730 C C . GLY A 1 88 ? -3.406 5.145 19.219 1.00 92.69 88 GLY A C 1
ATOM 731 O O . GLY A 1 88 ? -4.109 5.048 20.217 1.00 92.69 88 GLY A O 1
ATOM 732 N N . GLN A 1 89 ? -2.168 5.645 19.282 1.00 91.75 89 GLN A N 1
ATOM 733 C CA . GLN A 1 89 ? -1.536 6.135 20.516 1.00 91.75 89 GLN A CA 1
ATOM 734 C C . GLN A 1 89 ? -1.838 7.608 20.830 1.00 91.75 89 GLN A C 1
ATOM 736 O O . GLN A 1 89 ? -1.266 8.163 21.768 1.00 91.75 89 GLN A O 1
ATOM 741 N N . THR A 1 90 ? -2.683 8.272 20.038 1.00 89.62 90 THR A N 1
ATOM 742 C CA . THR A 1 90 ? -2.883 9.723 20.131 1.00 89.62 90 THR A CA 1
ATOM 743 C C . THR A 1 90 ? -4.346 10.102 20.293 1.00 89.62 90 THR A C 1
ATOM 745 O O . THR A 1 90 ? -5.215 9.509 19.662 1.00 89.62 90 THR A O 1
ATOM 748 N N . ASP A 1 91 ? -4.601 11.169 21.053 1.00 88.06 91 ASP A N 1
ATOM 749 C CA . ASP A 1 91 ? -5.950 11.724 21.235 1.00 88.06 91 ASP A CA 1
ATOM 750 C C . ASP A 1 91 ? -6.504 12.387 19.959 1.00 88.06 91 ASP A C 1
ATOM 752 O O . ASP A 1 91 ? -7.696 12.673 19.861 1.00 88.06 91 ASP A O 1
ATOM 756 N N . ASN A 1 92 ? -5.647 12.637 18.957 1.00 92.38 92 ASN A N 1
ATOM 757 C CA . ASN A 1 92 ? -6.033 13.196 17.661 1.00 92.38 92 ASN A CA 1
ATOM 758 C C . ASN A 1 92 ? -5.514 12.335 16.488 1.00 92.38 92 ASN A C 1
ATOM 760 O O . ASN A 1 92 ? -4.495 12.672 15.873 1.00 92.38 92 ASN A O 1
ATOM 764 N N . PRO A 1 93 ? -6.242 11.258 16.132 1.00 90.75 93 PRO A N 1
ATOM 765 C CA . PRO A 1 93 ? -5.876 10.346 15.049 1.00 90.75 93 PRO A CA 1
ATOM 766 C C . PRO A 1 93 ? -5.678 11.026 13.688 1.00 90.75 93 PRO A C 1
ATOM 768 O O . PRO A 1 93 ? -4.784 10.645 12.934 1.00 90.75 93 PRO A O 1
ATOM 771 N N . ASN A 1 94 ? -6.470 12.059 13.375 1.00 93.00 94 ASN A N 1
ATOM 772 C CA . ASN A 1 94 ? -6.389 12.759 12.089 1.00 93.00 94 ASN A CA 1
ATOM 773 C C . ASN A 1 94 ? -5.066 13.518 11.955 1.00 93.00 94 ASN A C 1
ATOM 775 O O . ASN A 1 94 ? -4.372 13.373 10.952 1.00 93.00 94 ASN A O 1
ATOM 779 N N . SER A 1 95 ? -4.680 14.270 12.990 1.00 93.31 95 SER A N 1
ATOM 780 C CA . SER A 1 95 ? -3.400 14.987 12.993 1.00 93.31 95 SER A CA 1
ATOM 781 C C . SER A 1 95 ? -2.210 14.022 12.938 1.00 93.31 95 SER A C 1
ATOM 783 O O . SER A 1 95 ? -1.207 14.305 12.284 1.00 93.31 95 SER A O 1
ATOM 785 N N . SER A 1 96 ? -2.313 12.864 13.590 1.00 94.00 96 SER A N 1
ATOM 786 C CA . SER A 1 96 ? -1.273 11.831 13.546 1.00 94.00 96 SER A CA 1
ATOM 787 C C . SER A 1 96 ? -1.161 11.165 12.173 1.00 94.00 96 SER A C 1
ATOM 789 O O . SER A 1 96 ? -0.047 10.939 11.704 1.00 94.00 96 SER A O 1
ATOM 791 N N . ALA A 1 97 ? -2.287 10.910 11.499 1.00 94.88 97 ALA A N 1
ATOM 792 C CA . ALA A 1 97 ? -2.301 10.415 10.124 1.00 94.88 97 ALA A CA 1
ATOM 793 C C . ALA A 1 97 ? -1.613 11.403 9.168 1.00 94.88 97 ALA A C 1
ATOM 795 O O . ALA A 1 97 ? -0.720 11.010 8.419 1.00 94.88 97 ALA A O 1
ATOM 796 N N . GLU A 1 98 ? -1.940 12.694 9.264 1.00 94.19 98 GLU A N 1
ATOM 797 C CA . GLU A 1 98 ? -1.333 13.746 8.438 1.00 94.19 98 GLU A CA 1
ATOM 798 C C . GLU A 1 98 ? 0.182 13.864 8.654 1.00 94.19 98 GLU A C 1
ATOM 800 O O . GLU A 1 98 ? 0.932 14.016 7.692 1.00 94.19 98 GLU A O 1
ATOM 805 N N . LYS A 1 99 ? 0.664 13.721 9.897 1.00 93.75 99 LYS A N 1
ATOM 806 C CA . LYS A 1 99 ? 2.109 13.700 10.203 1.00 93.75 99 LYS A CA 1
ATOM 807 C C . LYS A 1 99 ? 2.845 12.517 9.569 1.00 93.75 99 LYS A C 1
ATOM 809 O O . LYS A 1 99 ? 4.043 12.617 9.322 1.00 93.75 99 LYS A O 1
ATOM 814 N N . LEU A 1 100 ? 2.148 11.410 9.313 1.00 94.06 100 LEU A N 1
ATOM 815 C CA . LEU A 1 100 ? 2.672 10.268 8.557 1.00 94.06 100 LEU A CA 1
ATOM 816 C C . LEU A 1 100 ? 2.565 10.461 7.034 1.00 94.06 100 LEU A C 1
ATOM 818 O O . LEU A 1 100 ? 3.000 9.582 6.294 1.00 94.06 100 LEU A O 1
ATOM 822 N N . GLY A 1 101 ? 1.970 11.565 6.571 1.00 94.44 101 GLY A N 1
ATOM 823 C CA . GLY A 1 101 ? 1.639 11.808 5.167 1.00 94.44 101 GLY A CA 1
ATOM 824 C C . GLY A 1 101 ? 0.357 11.113 4.703 1.00 94.44 101 GLY A C 1
ATOM 825 O O . GLY A 1 101 ? 0.005 11.208 3.534 1.00 94.44 101 GLY A O 1
ATOM 826 N N . LEU A 1 102 ? -0.365 10.426 5.593 1.00 95.94 102 LEU A N 1
ATOM 827 C CA . LEU A 1 102 ? -1.536 9.625 5.244 1.00 95.94 102 LEU A CA 1
ATOM 828 C C . LEU A 1 102 ? -2.820 10.452 5.308 1.00 95.94 102 LEU A C 1
ATOM 830 O O . LEU A 1 102 ? -3.084 11.170 6.271 1.00 95.94 102 LEU A O 1
ATOM 834 N N . CYS A 1 103 ? -3.684 10.277 4.311 1.00 91.94 103 CYS A N 1
ATOM 835 C CA . CYS A 1 103 ? -5.032 10.837 4.357 1.00 91.94 103 CYS A CA 1
ATOM 836 C C . CYS A 1 103 ? -5.858 10.185 5.488 1.00 91.94 103 CYS A C 1
ATOM 838 O O . CYS A 1 103 ? -5.958 8.958 5.503 1.00 91.94 103 CYS A O 1
ATOM 840 N N . PRO A 1 104 ? -6.545 10.945 6.366 1.00 91.62 104 PRO A N 1
ATOM 841 C CA . PRO A 1 104 ? -7.372 10.373 7.439 1.00 91.62 104 PRO A CA 1
ATOM 842 C C . PRO A 1 104 ? -8.451 9.387 6.963 1.00 91.62 104 PRO A C 1
ATOM 844 O O . PRO A 1 104 ? -8.848 8.478 7.692 1.00 91.62 104 PRO A O 1
ATOM 847 N N . GLN A 1 105 ? -8.908 9.528 5.715 1.00 93.25 105 GLN A N 1
ATOM 848 C CA . GLN A 1 105 ? -9.869 8.616 5.095 1.00 93.25 105 GLN A CA 1
ATOM 849 C C . GLN A 1 105 ? -9.326 7.180 4.960 1.00 93.25 105 GLN A C 1
ATOM 851 O O . GLN A 1 105 ? -10.113 6.238 4.955 1.00 93.25 105 GLN A O 1
ATOM 856 N N . PHE A 1 106 ? -8.000 7.000 4.936 1.00 96.06 106 PHE A N 1
ATOM 857 C CA . PHE A 1 106 ? -7.334 5.695 4.911 1.00 96.06 106 PHE A CA 1
ATOM 858 C C . PHE A 1 106 ? -7.807 4.790 6.055 1.00 96.06 106 PHE A C 1
ATOM 860 O O . PHE A 1 106 ? -8.250 3.669 5.811 1.00 96.06 106 PHE A O 1
ATOM 867 N N . PHE A 1 107 ? -7.787 5.297 7.289 1.00 95.88 107 PHE A N 1
ATOM 868 C CA . PHE A 1 107 ? -8.194 4.535 8.473 1.00 95.88 107 PHE A CA 1
ATOM 869 C C . PHE A 1 107 ? -9.711 4.322 8.521 1.00 95.88 107 PHE A C 1
ATOM 871 O O . PHE A 1 107 ? -10.175 3.267 8.930 1.00 95.88 107 PHE A O 1
ATOM 878 N N . LYS A 1 108 ? -10.507 5.267 8.005 1.00 93.75 108 LYS A N 1
ATOM 879 C CA . LYS A 1 108 ? -11.964 5.075 7.897 1.00 93.75 108 LYS A CA 1
ATOM 880 C C . LYS A 1 108 ? -12.338 3.945 6.935 1.00 93.75 108 LYS A C 1
ATOM 882 O O . LYS A 1 108 ? -13.290 3.221 7.194 1.00 93.75 108 LYS A O 1
ATOM 887 N N . VAL A 1 109 ? -11.616 3.809 5.821 1.00 94.69 109 VAL A N 1
ATOM 888 C CA . VAL A 1 109 ? -11.917 2.803 4.789 1.00 94.69 109 VAL A CA 1
ATOM 889 C C . VAL A 1 109 ? -11.359 1.424 5.144 1.00 94.69 109 VAL A C 1
ATOM 891 O O . VAL A 1 109 ? -11.996 0.406 4.860 1.00 94.69 109 VAL A O 1
ATOM 894 N N . LEU A 1 110 ? -10.168 1.369 5.743 1.00 96.25 110 LEU A N 1
ATOM 895 C CA . LEU A 1 110 ? -9.553 0.101 6.135 1.00 96.25 110 LEU A CA 1
ATOM 896 C C . LEU A 1 110 ? -10.100 -0.455 7.457 1.00 96.25 110 LEU A C 1
ATOM 898 O O . LEU A 1 110 ? -10.052 -1.670 7.636 1.00 96.25 110 LEU A O 1
ATOM 902 N N . GLY A 1 111 ? -10.682 0.396 8.305 1.00 94.56 111 GLY A N 1
ATOM 903 C CA . GLY A 1 111 ? -11.276 0.024 9.585 1.00 94.56 111 GLY A CA 1
ATOM 904 C C . GLY A 1 111 ? -10.420 0.445 10.779 1.00 94.56 111 GLY A C 1
ATOM 905 O O . GLY A 1 111 ? -9.361 1.047 10.636 1.00 94.56 111 GLY A O 1
ATOM 906 N N . GLU A 1 112 ? -10.898 0.137 11.983 1.00 91.56 112 GLU A N 1
ATOM 907 C CA . GLU A 1 112 ? -10.227 0.520 13.237 1.00 91.56 112 GLU A CA 1
ATOM 908 C C . GLU A 1 112 ? -8.945 -0.283 13.504 1.00 91.56 112 GLU A C 1
ATOM 910 O O . GLU A 1 112 ? -8.059 0.178 14.222 1.00 91.56 112 GLU A O 1
ATOM 915 N N . VAL A 1 113 ? -8.831 -1.466 12.897 1.00 94.19 113 VAL A N 1
ATOM 916 C CA . VAL A 1 113 ? -7.700 -2.386 13.049 1.00 94.19 113 VAL A CA 1
ATOM 917 C C . VAL A 1 113 ? -7.033 -2.655 11.707 1.00 94.19 113 VAL A C 1
ATOM 919 O O . VAL A 1 113 ? -7.645 -2.521 10.647 1.00 94.19 113 VAL A O 1
ATOM 922 N N . ASN A 1 114 ? -5.765 -3.063 11.744 1.00 97.19 114 ASN A N 1
ATOM 923 C CA . ASN A 1 114 ? -5.027 -3.403 10.537 1.00 97.19 114 ASN A CA 1
ATOM 924 C C . ASN A 1 114 ? -5.659 -4.631 9.844 1.00 97.19 114 ASN A C 1
ATOM 926 O O . ASN A 1 114 ? -5.552 -5.740 10.370 1.00 97.19 114 ASN A O 1
ATOM 930 N N . PRO A 1 115 ? -6.228 -4.497 8.627 1.00 97.56 11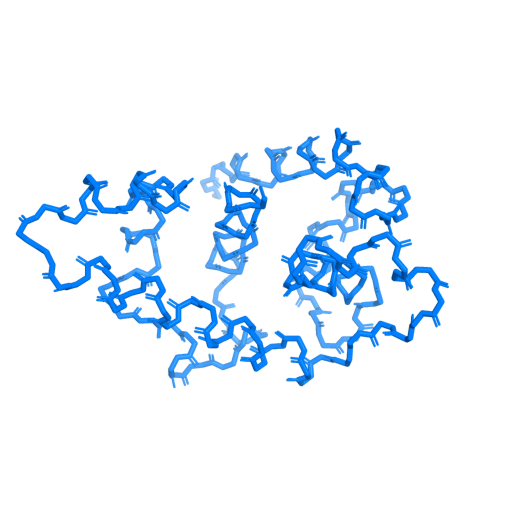5 PRO A N 1
ATOM 931 C CA . PRO A 1 115 ? -6.908 -5.608 7.955 1.00 97.56 115 PRO A CA 1
ATOM 932 C C . PRO A 1 115 ? -5.959 -6.764 7.593 1.00 97.56 115 PRO A C 1
ATOM 934 O O . PRO A 1 115 ? -6.404 -7.884 7.341 1.00 97.56 115 PRO A O 1
ATOM 937 N N . LEU A 1 116 ? -4.644 -6.511 7.577 1.00 98.06 116 LEU A N 1
ATOM 938 C CA . LEU A 1 116 ? -3.625 -7.523 7.304 1.00 98.06 116 LEU A CA 1
ATOM 939 C C . LEU A 1 116 ? -3.323 -8.429 8.508 1.00 98.06 116 LEU A C 1
ATOM 941 O O . LEU A 1 116 ? -2.587 -9.404 8.337 1.00 98.06 116 LEU A O 1
ATOM 945 N N . GLU A 1 117 ? -3.841 -8.125 9.704 1.00 95.81 117 GLU A N 1
ATOM 946 C CA . GLU A 1 117 ? -3.779 -9.032 10.861 1.00 95.81 117 GLU A CA 1
ATOM 947 C C . GLU A 1 117 ? -4.670 -10.262 10.651 1.00 95.81 117 GLU A C 1
ATOM 949 O O . GLU A 1 117 ? -4.257 -11.378 10.954 1.00 95.81 117 GLU A O 1
ATOM 954 N N . GLU A 1 118 ? -5.857 -10.070 10.069 1.00 94.38 118 GLU A N 1
ATOM 955 C CA . GLU A 1 118 ? -6.835 -11.142 9.863 1.00 94.38 118 GLU A CA 1
ATOM 956 C C . GLU A 1 118 ? -6.641 -11.880 8.539 1.00 94.38 118 GLU A C 1
ATOM 958 O O . GLU A 1 118 ? -6.779 -13.102 8.477 1.00 94.38 118 GLU A O 1
ATOM 963 N N . LYS A 1 119 ? -6.356 -11.139 7.461 1.00 97.50 119 LYS A N 1
ATOM 964 C CA . LYS A 1 119 ? -6.331 -11.678 6.098 1.00 97.50 119 LYS A CA 1
ATOM 965 C C . LYS A 1 119 ? -5.046 -11.309 5.371 1.00 97.50 119 LYS A C 1
ATOM 967 O O . LYS A 1 119 ? -4.570 -10.178 5.474 1.00 97.50 119 LYS A O 1
ATOM 972 N N . PRO A 1 120 ? -4.476 -12.220 4.571 1.00 97.94 120 PRO A N 1
ATOM 973 C CA . PRO A 1 120 ? -3.380 -11.862 3.687 1.00 97.94 120 PRO A CA 1
ATOM 974 C C . PRO A 1 120 ? -3.867 -10.899 2.597 1.00 97.94 120 PRO A C 1
ATOM 976 O O . PRO A 1 120 ? -5.023 -10.944 2.177 1.00 97.94 120 PRO A O 1
ATOM 979 N N . PHE A 1 121 ? -2.960 -10.072 2.066 1.00 98.50 121 PHE A N 1
ATOM 980 C CA . PHE A 1 121 ? -3.313 -9.019 1.098 1.00 98.50 121 PHE A CA 1
ATOM 981 C C . PHE A 1 121 ? -4.211 -9.497 -0.057 1.00 98.50 121 PHE A C 1
ATOM 983 O O . PHE A 1 121 ? -5.168 -8.819 -0.415 1.00 98.50 121 PHE A O 1
ATOM 990 N N . HIS A 1 122 ? -3.932 -10.664 -0.645 1.00 98.00 122 HIS A N 1
ATOM 991 C CA . HIS A 1 122 ? -4.693 -11.210 -1.775 1.00 98.00 122 HIS A CA 1
ATOM 992 C C . HIS A 1 122 ? -6.154 -11.572 -1.461 1.00 98.00 122 HIS A C 1
ATOM 994 O O . HIS A 1 122 ? -6.969 -11.561 -2.384 1.00 98.00 122 HIS A O 1
ATOM 1000 N N . GLU A 1 123 ? -6.497 -11.820 -0.199 1.00 97.94 123 GLU A N 1
ATOM 1001 C CA . GLU A 1 123 ? -7.860 -12.135 0.250 1.00 97.94 123 GLU A CA 1
ATOM 1002 C C . GLU A 1 123 ? -8.662 -10.889 0.640 1.00 97.94 123 GLU A C 1
ATOM 1004 O O . GLU A 1 123 ? -9.874 -10.965 0.847 1.00 97.94 123 GLU A O 1
ATOM 1009 N N . LEU A 1 124 ? -8.010 -9.725 0.722 1.00 97.81 124 LEU A N 1
ATOM 1010 C CA . LEU A 1 124 ? -8.701 -8.482 1.030 1.00 97.81 124 LEU A CA 1
ATOM 1011 C C . LEU A 1 124 ? -9.672 -8.082 -0.096 1.00 97.81 124 LEU A C 1
ATOM 1013 O O . LEU A 1 124 ? -9.389 -8.310 -1.285 1.00 97.81 124 LEU A O 1
ATOM 1017 N N . PRO A 1 125 ? -10.789 -7.418 0.249 1.00 96.25 125 PRO A N 1
ATOM 1018 C CA . PRO A 1 125 ? -11.615 -6.710 -0.714 1.00 96.25 125 PRO A CA 1
ATOM 1019 C C . PRO A 1 125 ? -10.776 -5.797 -1.612 1.00 96.25 125 PRO A C 1
ATOM 1021 O O . PRO A 1 125 ? -9.825 -5.152 -1.165 1.00 96.25 125 PRO A O 1
ATOM 1024 N N . PHE A 1 126 ? -11.149 -5.714 -2.889 1.00 95.25 126 PHE A N 1
ATOM 1025 C CA . PHE A 1 126 ? -10.390 -4.958 -3.888 1.00 95.25 126 PHE A CA 1
ATOM 1026 C C . PHE A 1 126 ? -10.159 -3.494 -3.481 1.00 95.25 126 PHE A C 1
ATOM 1028 O O . PHE A 1 126 ? -9.039 -3.002 -3.579 1.00 95.25 126 PHE A O 1
ATOM 1035 N N . TYR A 1 127 ? -11.177 -2.828 -2.931 1.00 95.25 127 TYR A N 1
ATOM 1036 C CA . TYR A 1 127 ? -11.046 -1.444 -2.472 1.00 95.25 127 TYR A CA 1
ATOM 1037 C C . TYR A 1 127 ? -10.015 -1.297 -1.337 1.00 95.25 127 TYR A C 1
ATOM 1039 O O . TYR A 1 127 ? -9.243 -0.344 -1.342 1.00 95.25 127 TYR A O 1
ATOM 1047 N N . GLN A 1 128 ? -9.916 -2.254 -0.405 1.00 96.69 128 GLN A N 1
ATOM 1048 C CA . GLN A 1 128 ? -8.905 -2.204 0.658 1.00 96.69 128 GLN A CA 1
ATOM 1049 C C . GLN A 1 128 ? -7.490 -2.370 0.096 1.00 96.69 128 GLN A C 1
ATOM 1051 O O . GLN A 1 128 ? -6.576 -1.664 0.517 1.00 96.69 128 GLN A O 1
ATOM 1056 N N . LYS A 1 129 ? -7.302 -3.243 -0.904 1.00 97.88 129 LYS A N 1
ATOM 1057 C CA . LYS A 1 129 ? -6.016 -3.381 -1.614 1.00 97.88 129 LYS A CA 1
ATOM 1058 C C . LYS A 1 129 ? -5.593 -2.067 -2.271 1.00 97.88 129 LYS A C 1
ATOM 1060 O O . LYS A 1 129 ? -4.429 -1.681 -2.174 1.00 97.88 129 LYS A O 1
ATOM 1065 N N . VAL A 1 130 ? -6.543 -1.375 -2.901 1.00 97.19 130 VAL A N 1
ATOM 1066 C CA . VAL A 1 130 ? -6.324 -0.058 -3.512 1.00 97.19 130 VAL A CA 1
ATOM 1067 C C . VAL A 1 130 ? -5.935 0.969 -2.453 1.00 97.19 130 VAL A C 1
ATOM 1069 O O . VAL A 1 130 ? -4.923 1.644 -2.613 1.00 97.19 130 VAL A O 1
ATOM 1072 N N . TRP A 1 131 ? -6.659 1.042 -1.335 1.00 97.69 131 TRP A N 1
ATOM 1073 C CA . TRP A 1 131 ? -6.350 1.981 -0.253 1.00 97.69 131 TRP A CA 1
ATOM 1074 C C . TRP A 1 131 ? -5.002 1.713 0.421 1.00 97.69 131 TRP A C 1
ATOM 1076 O O . TRP A 1 131 ? -4.287 2.659 0.743 1.00 97.69 131 TRP A O 1
ATOM 1086 N N . LEU A 1 132 ? -4.599 0.448 0.562 1.00 98.31 132 LEU A N 1
ATOM 1087 C CA . LEU A 1 132 ? -3.263 0.081 1.036 1.00 98.31 132 LEU A CA 1
ATOM 1088 C C . LEU A 1 132 ? -2.163 0.577 0.090 1.00 98.31 132 LEU A C 1
ATOM 1090 O O . LEU A 1 132 ? -1.172 1.150 0.544 1.00 98.31 132 LEU A O 1
ATOM 1094 N N . LEU A 1 133 ? -2.344 0.402 -1.222 1.00 97.94 133 LEU A N 1
ATOM 1095 C CA . LEU A 1 133 ? -1.397 0.910 -2.215 1.00 97.94 133 LEU A CA 1
ATOM 1096 C C . LEU A 1 133 ? -1.374 2.445 -2.245 1.00 97.94 133 LEU A C 1
ATOM 1098 O O . LEU A 1 133 ? -0.300 3.042 -2.329 1.00 97.94 133 LEU A O 1
ATOM 1102 N N . LYS A 1 134 ? -2.539 3.085 -2.110 1.00 97.69 134 LYS A N 1
ATOM 1103 C CA . LYS A 1 134 ? -2.673 4.540 -1.990 1.00 97.69 134 LYS A CA 1
ATOM 1104 C C . LYS A 1 134 ? -1.901 5.067 -0.785 1.00 97.69 134 LYS A C 1
ATOM 1106 O O . LYS A 1 134 ? -1.107 5.985 -0.939 1.00 97.69 134 LYS A O 1
ATOM 1111 N N . GLY A 1 135 ? -2.071 4.452 0.387 1.00 97.38 135 GLY A N 1
ATOM 1112 C CA . GLY A 1 135 ? -1.342 4.834 1.600 1.00 97.38 135 GLY A CA 1
ATOM 1113 C C . GLY A 1 135 ? 0.174 4.675 1.462 1.00 97.38 135 GLY A C 1
ATOM 1114 O O . GLY A 1 135 ? 0.928 5.497 1.970 1.00 97.38 135 GLY A O 1
ATOM 1115 N N . LEU A 1 136 ? 0.648 3.664 0.724 1.00 97.56 136 LEU A N 1
ATOM 1116 C CA . LEU A 1 136 ? 2.073 3.571 0.395 1.00 97.56 136 LEU A CA 1
ATOM 1117 C C . LEU A 1 136 ? 2.543 4.719 -0.503 1.00 97.56 136 LEU A C 1
ATOM 1119 O O . LEU A 1 136 ? 3.641 5.215 -0.285 1.00 97.56 136 LEU A O 1
ATOM 1123 N N . CYS A 1 137 ? 1.745 5.128 -1.490 1.00 96.62 137 CYS A N 1
ATOM 1124 C CA . CYS A 1 137 ? 2.080 6.255 -2.364 1.00 96.62 137 CYS A CA 1
ATOM 1125 C C . CYS A 1 137 ? 2.110 7.582 -1.594 1.00 96.62 137 CYS A C 1
ATOM 1127 O O . CYS A 1 137 ? 3.051 8.349 -1.751 1.00 96.62 137 CYS A O 1
ATOM 1129 N N . ASP A 1 138 ? 1.126 7.812 -0.724 1.00 95.56 138 ASP A N 1
ATOM 1130 C CA . ASP A 1 138 ? 1.053 8.976 0.167 1.00 95.56 138 ASP A CA 1
ATOM 1131 C C . ASP A 1 138 ? 2.280 9.102 1.089 1.00 95.56 138 ASP A C 1
ATOM 1133 O O . ASP A 1 138 ? 2.740 10.201 1.383 1.00 95.56 138 ASP A O 1
ATOM 1137 N N . PHE A 1 139 ? 2.801 7.968 1.563 1.00 93.00 139 PHE A N 1
ATOM 1138 C CA . PHE A 1 139 ? 3.896 7.918 2.531 1.00 93.00 139 PHE A CA 1
ATOM 1139 C C . PHE A 1 139 ? 5.295 8.186 1.924 1.00 93.00 139 PHE A C 1
ATOM 1141 O O . PHE A 1 139 ? 6.232 8.467 2.674 1.00 93.00 139 PHE A O 1
ATOM 1148 N N . VAL A 1 140 ? 5.477 7.979 0.610 1.00 84.88 140 VAL A N 1
ATOM 1149 C CA . VAL A 1 140 ? 6.785 7.743 -0.055 1.00 84.88 140 VAL A CA 1
ATOM 1150 C C . VAL A 1 140 ? 7.831 8.838 0.068 1.00 84.88 140 VAL A C 1
ATOM 1152 O O . VAL A 1 140 ? 7.494 10.031 -0.050 1.00 84.88 140 VAL A O 1
#

pLDDT: mean 93.15, std 6.6, range [47.25, 98.56]